Protein AF-A0A455UMH4-F1 (afdb_monomer_lite)

Foldseek 3Di:
DVCVCPPCVNQVVLCVVLVHGADAPEEEEDEDEPPDDDADDDDDPVLCCCLPVVPPDPQEEEDEDEPDDADPPRRHDDDDPPCSVDDDHDPDPRDPDDDPDDDDDHGHYHYYYYYYDD

pLDDT: mean 77.14, std 18.51, range [36.0, 95.5]

Structure (mmCIF, N/CA/C/O backbone):
data_AF-A0A455UMH4-F1
#
_entry.id   AF-A0A455UMH4-F1
#
loop_
_atom_site.group_PDB
_atom_site.id
_atom_site.type_symbol
_atom_site.label_atom_id
_atom_site.label_alt_id
_atom_site.label_comp_id
_atom_site.label_asym_id
_atom_site.label_entity_id
_atom_site.label_seq_id
_atom_site.pdbx_PDB_ins_code
_atom_site.Cartn_x
_atom_site.Cartn_y
_atom_site.Cartn_z
_atom_site.occupancy
_atom_site.B_iso_or_equiv
_atom_site.auth_seq_id
_atom_site.auth_comp_id
_atom_site.auth_asym_id
_atom_site.auth_atom_id
_atom_site.pdbx_PDB_model_num
ATOM 1 N N . MET A 1 1 ? -4.004 11.889 -8.834 1.00 63.88 1 MET A N 1
ATOM 2 C CA . MET A 1 1 ? -4.141 10.933 -7.713 1.00 63.88 1 MET A CA 1
ATOM 3 C C . MET A 1 1 ? -5.509 10.957 -7.053 1.00 63.88 1 MET A C 1
ATOM 5 O O . MET A 1 1 ? -6.051 9.878 -6.881 1.00 63.88 1 MET A O 1
ATOM 9 N N . GLY A 1 2 ? -6.102 12.126 -6.765 1.00 77.75 2 GLY A N 1
ATOM 10 C CA . GLY A 1 2 ? -7.413 12.216 -6.093 1.00 77.75 2 GLY A CA 1
ATOM 11 C C . GLY A 1 2 ? -8.501 11.301 -6.670 1.00 77.75 2 GLY A C 1
ATOM 12 O O . GLY A 1 2 ? -8.998 10.451 -5.947 1.00 77.75 2 GLY A O 1
ATOM 13 N N . LYS A 1 3 ? -8.772 11.384 -7.983 1.00 87.81 3 LYS A N 1
ATOM 14 C CA . LYS A 1 3 ? -9.791 10.547 -8.652 1.00 87.81 3 LYS A CA 1
ATOM 15 C C . LYS A 1 3 ? -9.561 9.037 -8.518 1.00 87.81 3 LYS A C 1
ATOM 17 O O . LYS A 1 3 ? -10.523 8.299 -8.402 1.00 87.81 3 LYS A O 1
ATOM 22 N N . LEU A 1 4 ? -8.304 8.586 -8.556 1.00 88.00 4 LEU A N 1
ATOM 23 C CA . LEU A 1 4 ? -7.964 7.162 -8.463 1.00 88.00 4 LEU A CA 1
ATOM 24 C C . LEU A 1 4 ? -8.127 6.640 -7.034 1.00 88.00 4 LEU A C 1
ATOM 26 O O . LEU A 1 4 ? -8.606 5.534 -6.831 1.00 88.00 4 LEU A O 1
ATOM 30 N N . ALA A 1 5 ? -7.732 7.443 -6.046 1.00 87.25 5 ALA A N 1
ATOM 31 C CA . ALA A 1 5 ? -7.876 7.082 -4.643 1.00 87.25 5 ALA A CA 1
ATOM 32 C C . ALA A 1 5 ? -9.344 7.068 -4.188 1.00 87.25 5 ALA A C 1
ATOM 34 O O . ALA A 1 5 ? -9.695 6.287 -3.312 1.00 87.25 5 ALA A O 1
ATOM 35 N N . SER A 1 6 ? -10.181 7.924 -4.781 1.00 89.88 6 SER A N 1
ATOM 36 C CA . SER A 1 6 ? -11.623 7.978 -4.533 1.00 89.88 6 SER A CA 1
ATOM 37 C C . SER A 1 6 ? -12.440 7.060 -5.446 1.00 89.88 6 SER A C 1
ATOM 39 O O . SER A 1 6 ? -13.661 7.066 -5.359 1.00 89.88 6 SER A O 1
ATOM 41 N N . ASP A 1 7 ? -11.807 6.344 -6.378 1.00 94.69 7 ASP A N 1
ATOM 42 C CA . ASP A 1 7 ? -12.513 5.411 -7.256 1.00 94.69 7 ASP A CA 1
ATOM 43 C C . ASP A 1 7 ? -13.064 4.260 -6.408 1.00 94.69 7 ASP A C 1
ATOM 45 O O . ASP A 1 7 ? -12.319 3.670 -5.623 1.00 94.69 7 ASP A O 1
ATOM 49 N N . GLU A 1 8 ? -14.347 3.921 -6.549 1.00 94.31 8 GLU A N 1
ATOM 50 C CA . GLU A 1 8 ? -14.994 2.903 -5.706 1.00 94.31 8 GLU A CA 1
ATOM 51 C C . GLU A 1 8 ? -14.341 1.518 -5.832 1.00 94.31 8 GLU A C 1
ATOM 53 O O . GLU A 1 8 ? -14.388 0.736 -4.886 1.00 94.31 8 GLU A O 1
ATOM 58 N N . ARG A 1 9 ? -13.631 1.223 -6.930 1.00 93.88 9 ARG A N 1
ATOM 59 C CA . ARG A 1 9 ? -12.851 -0.023 -7.046 1.00 93.88 9 ARG A CA 1
ATOM 60 C C . ARG A 1 9 ? -11.699 -0.088 -6.041 1.00 93.88 9 ARG A C 1
ATOM 62 O O . ARG A 1 9 ? -11.293 -1.175 -5.647 1.00 93.88 9 ARG A O 1
ATOM 69 N N . VAL A 1 10 ? -11.173 1.064 -5.627 1.00 92.25 10 VAL A N 1
ATOM 70 C CA . VAL A 1 10 ? -10.104 1.184 -4.628 1.00 92.25 10 VAL A CA 1
ATOM 71 C C . VAL A 1 10 ? -10.696 1.504 -3.256 1.00 92.25 10 VAL A C 1
ATOM 73 O O . VAL A 1 10 ? -10.462 0.774 -2.292 1.00 92.25 10 VAL A O 1
ATOM 76 N N . ALA A 1 11 ? -11.485 2.576 -3.165 1.00 91.88 11 ALA A N 1
ATOM 77 C CA . ALA A 1 11 ? -12.069 3.049 -1.916 1.00 91.88 11 ALA A CA 1
ATOM 78 C C . ALA A 1 11 ? -13.064 2.041 -1.326 1.00 91.88 11 ALA A C 1
ATOM 80 O O . ALA A 1 11 ? -13.038 1.806 -0.121 1.00 91.88 11 ALA A O 1
ATOM 81 N N . GLY A 1 12 ? -13.881 1.387 -2.157 1.00 94.50 12 GLY A N 1
ATOM 82 C CA . GLY A 1 12 ? -14.847 0.379 -1.719 1.00 94.50 12 GLY A CA 1
ATOM 83 C C . GLY A 1 12 ? -14.178 -0.885 -1.175 1.00 94.50 12 GLY A C 1
ATOM 84 O O . GLY A 1 12 ? -14.552 -1.366 -0.106 1.00 94.50 12 GLY A O 1
ATOM 85 N N . ALA A 1 13 ? -13.123 -1.375 -1.836 1.00 94.06 13 ALA A N 1
ATOM 86 C CA . ALA A 1 13 ? -12.337 -2.509 -1.342 1.00 94.06 13 ALA A CA 1
ATOM 87 C C . ALA A 1 13 ? -11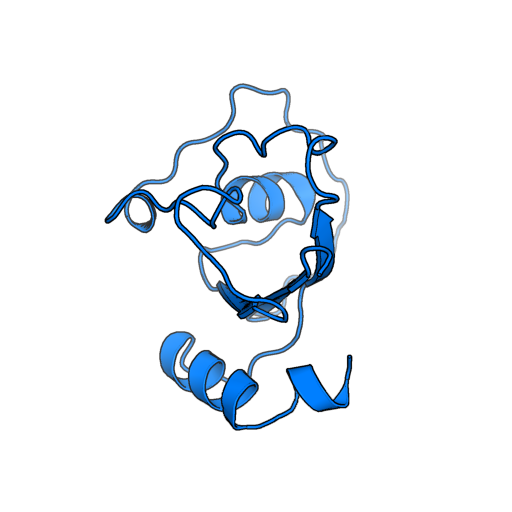.669 -2.191 0.008 1.00 94.06 13 ALA A C 1
ATOM 89 O O . ALA A 1 13 ? -11.698 -2.997 0.939 1.00 94.06 13 ALA A O 1
ATOM 90 N N . ALA A 1 14 ? -11.117 -0.983 0.150 1.00 93.06 14 ALA A N 1
ATOM 91 C CA . ALA A 1 14 ? -10.562 -0.534 1.420 1.00 93.06 14 ALA A CA 1
ATOM 92 C C . ALA A 1 14 ? -11.640 -0.398 2.508 1.00 93.06 14 ALA A C 1
ATOM 94 O O . ALA A 1 14 ? -11.419 -0.851 3.631 1.00 93.06 14 ALA A O 1
ATOM 95 N N . ARG A 1 15 ? -12.814 0.156 2.173 1.00 93.62 15 ARG A N 1
ATOM 96 C CA . ARG A 1 15 ? -13.968 0.281 3.078 1.00 93.62 15 ARG A CA 1
ATOM 97 C C . ARG A 1 15 ? -14.405 -1.086 3.604 1.00 93.62 15 ARG A C 1
ATOM 99 O O . ARG A 1 15 ? -14.646 -1.219 4.799 1.00 93.62 15 ARG A O 1
ATOM 106 N N . GLN A 1 16 ? -14.432 -2.113 2.751 1.00 94.69 16 GLN A N 1
ATOM 107 C CA . GLN A 1 16 ? -14.775 -3.481 3.149 1.00 94.69 16 GLN A CA 1
ATOM 108 C C . GLN A 1 16 ? -13.777 -4.075 4.157 1.00 94.69 16 GLN A C 1
ATOM 110 O O . GLN A 1 16 ? -14.189 -4.729 5.111 1.00 94.69 16 GLN A O 1
ATOM 115 N N . ILE A 1 17 ? -12.473 -3.845 3.967 1.00 91.81 17 ILE A N 1
ATOM 116 C CA . ILE A 1 17 ? -11.422 -4.382 4.850 1.00 91.81 17 ILE A CA 1
ATOM 117 C C . ILE A 1 17 ? -11.362 -3.612 6.176 1.00 91.81 17 ILE A C 1
ATOM 119 O O . ILE A 1 17 ? -11.194 -4.203 7.241 1.00 91.81 17 ILE A O 1
ATOM 123 N N . ILE A 1 18 ? -11.483 -2.285 6.120 1.00 90.06 18 ILE A N 1
ATOM 124 C CA . ILE A 1 18 ? -11.379 -1.401 7.288 1.00 90.06 18 ILE A CA 1
ATOM 125 C C . ILE A 1 18 ? -12.680 -1.398 8.107 1.00 90.06 18 ILE A C 1
ATOM 127 O O . ILE A 1 18 ? -12.630 -1.203 9.326 1.00 90.06 18 ILE A O 1
ATOM 131 N N . GLY A 1 19 ? -13.828 -1.606 7.459 1.00 90.12 19 GLY A N 1
ATOM 132 C CA . GLY A 1 19 ? -15.159 -1.524 8.063 1.00 90.12 19 GLY A CA 1
ATOM 133 C C . GLY A 1 19 ? -15.638 -0.090 8.316 1.00 90.12 19 GLY A C 1
ATOM 134 O O . GLY A 1 19 ? -16.413 0.129 9.245 1.00 90.12 19 GLY A O 1
ATOM 135 N N . ASP A 1 20 ? -15.123 0.898 7.577 1.00 87.31 20 ASP A N 1
ATOM 136 C CA . ASP A 1 20 ? -15.519 2.316 7.654 1.00 87.31 20 ASP A CA 1
ATOM 137 C C . ASP A 1 20 ? -15.012 3.095 6.433 1.00 87.31 20 ASP A C 1
ATOM 139 O O . ASP A 1 20 ? -14.196 2.574 5.669 1.00 87.31 20 ASP A O 1
ATOM 143 N N . ASP A 1 21 ? -15.438 4.349 6.287 1.00 88.06 21 ASP A N 1
ATOM 144 C CA . ASP A 1 21 ? -14.994 5.232 5.216 1.00 88.06 21 ASP A CA 1
ATOM 145 C C . ASP A 1 21 ? -13.494 5.561 5.318 1.00 88.06 21 ASP A C 1
ATOM 147 O O . ASP A 1 21 ? -13.036 6.162 6.301 1.00 88.06 21 ASP A O 1
ATOM 151 N N . PRO A 1 22 ? -12.699 5.180 4.302 1.00 90.06 22 PRO A N 1
ATOM 152 C CA . PRO A 1 22 ? -11.271 5.426 4.308 1.00 90.06 22 PRO A CA 1
ATOM 153 C C . PRO A 1 22 ? -10.922 6.855 3.884 1.00 90.06 22 PRO A C 1
ATOM 155 O O . PRO A 1 22 ? -11.623 7.499 3.106 1.00 90.06 22 PRO A O 1
ATOM 158 N N . TYR A 1 23 ? -9.735 7.304 4.283 1.00 89.06 23 TYR A N 1
ATOM 159 C CA . TYR A 1 23 ? -9.028 8.392 3.606 1.00 89.06 23 TYR A CA 1
ATOM 160 C C . TYR A 1 23 ? -7.570 8.017 3.364 1.00 89.06 23 TYR A C 1
ATOM 162 O O . TYR A 1 23 ? -7.028 7.095 3.974 1.00 89.06 23 TYR A O 1
ATOM 170 N N . VAL A 1 24 ? -6.911 8.772 2.490 1.00 90.19 24 VAL A N 1
ATOM 171 C CA . VAL A 1 24 ? -5.514 8.531 2.132 1.00 90.19 24 VAL A CA 1
ATOM 172 C C . VAL A 1 24 ? -4.576 9.095 3.203 1.00 90.19 24 VAL A C 1
ATOM 174 O O . VAL A 1 24 ? -4.470 10.309 3.359 1.00 90.19 24 VAL A O 1
ATOM 177 N N . HIS A 1 25 ? -3.865 8.219 3.910 1.00 88.88 25 HIS A N 1
ATOM 178 C CA . HIS A 1 25 ? -2.757 8.571 4.804 1.00 88.88 25 HIS A CA 1
ATOM 179 C C . HIS A 1 25 ? -1.524 9.011 4.026 1.00 88.88 25 HIS A C 1
ATOM 181 O O . HIS A 1 25 ? -0.894 10.015 4.342 1.00 88.88 25 HIS A O 1
ATOM 187 N N . GLN A 1 26 ? -1.193 8.244 2.990 1.00 88.56 26 GLN A N 1
ATOM 188 C CA . GLN A 1 26 ? -0.017 8.452 2.169 1.00 88.56 26 GLN A CA 1
ATOM 189 C C . GLN A 1 26 ? -0.285 7.956 0.751 1.00 88.56 26 GLN A C 1
ATOM 191 O O . GLN A 1 26 ? -0.959 6.947 0.549 1.00 88.56 26 GLN A O 1
ATOM 196 N N . SER A 1 27 ? 0.265 8.660 -0.239 1.00 88.12 27 SER A N 1
ATOM 197 C CA . SER A 1 27 ? 0.299 8.183 -1.620 1.00 88.12 27 SER A CA 1
ATOM 198 C C . SER A 1 27 ? 1.704 8.304 -2.192 1.00 88.12 27 SER A C 1
ATOM 200 O O . SER A 1 27 ? 2.367 9.317 -1.963 1.00 88.12 27 SER A O 1
ATOM 202 N N . ARG A 1 28 ? 2.173 7.278 -2.905 1.00 87.56 28 ARG A N 1
ATOM 203 C CA . ARG A 1 28 ? 3.510 7.246 -3.517 1.00 87.56 28 ARG A CA 1
ATOM 204 C C . ARG A 1 28 ? 3.460 6.621 -4.907 1.00 87.56 28 ARG A C 1
ATOM 206 O O . ARG A 1 28 ? 2.695 5.689 -5.142 1.00 87.56 28 ARG A O 1
ATOM 213 N N . ILE A 1 29 ? 4.312 7.113 -5.805 1.00 85.12 29 ILE A N 1
ATOM 214 C CA . ILE A 1 29 ? 4.645 6.449 -7.070 1.00 85.12 29 ILE A CA 1
ATOM 215 C C . ILE A 1 29 ? 6.062 5.904 -6.926 1.00 85.12 29 ILE A C 1
ATOM 217 O O . ILE A 1 29 ? 7.010 6.666 -6.761 1.00 85.12 29 ILE A O 1
ATOM 221 N N . ASN A 1 30 ? 6.201 4.586 -6.984 1.00 83.31 30 ASN A N 1
ATOM 222 C CA . ASN A 1 30 ? 7.481 3.902 -6.970 1.00 83.31 30 ASN A CA 1
ATOM 223 C C . ASN A 1 30 ? 7.906 3.644 -8.413 1.00 83.31 30 ASN A C 1
ATOM 225 O O . ASN A 1 30 ? 7.337 2.780 -9.086 1.00 83.31 30 ASN A O 1
ATOM 229 N N . TYR A 1 31 ? 8.900 4.401 -8.864 1.00 77.62 31 TYR A N 1
ATOM 230 C CA . TYR A 1 31 ? 9.567 4.178 -10.137 1.00 77.62 31 TYR A CA 1
ATOM 231 C C . TYR A 1 31 ? 10.836 3.359 -9.899 1.00 77.62 31 TYR A C 1
ATOM 233 O O . TYR A 1 31 ? 11.728 3.812 -9.181 1.00 77.62 31 TYR A O 1
ATOM 241 N N . LYS A 1 32 ? 10.910 2.148 -10.462 1.00 71.62 32 LYS A N 1
ATOM 242 C CA . LYS A 1 32 ? 12.128 1.326 -10.411 1.00 71.62 32 LYS A CA 1
ATOM 243 C C . LYS A 1 32 ? 12.677 1.159 -11.830 1.00 71.62 32 LYS A C 1
ATOM 245 O O . LYS A 1 32 ? 12.135 0.336 -12.564 1.00 71.62 32 LYS A O 1
ATOM 250 N N . PRO A 1 33 ? 13.709 1.918 -12.235 1.00 67.81 33 PRO A N 1
ATOM 251 C CA . PRO A 1 33 ? 14.332 1.729 -13.538 1.00 67.81 33 PRO A CA 1
ATOM 252 C C . PRO A 1 33 ? 14.970 0.335 -13.645 1.00 67.81 33 PRO A C 1
ATOM 254 O O . PRO A 1 33 ? 15.533 -0.174 -12.670 1.00 67.81 33 PRO A O 1
ATOM 257 N N . GLY A 1 34 ? 14.890 -0.272 -14.831 1.00 66.19 34 GLY A N 1
ATOM 258 C CA . GLY A 1 34 ? 15.544 -1.542 -15.134 1.00 66.19 34 GLY A CA 1
ATOM 259 C C . GLY A 1 34 ? 17.047 -1.436 -14.884 1.00 66.19 34 GLY A C 1
ATOM 260 O O . GLY A 1 34 ? 17.651 -0.404 -15.167 1.00 66.19 34 GLY A O 1
ATOM 261 N N . PHE A 1 35 ? 17.633 -2.482 -14.300 1.00 62.03 35 PHE A N 1
ATOM 262 C CA . PHE A 1 35 ? 19.071 -2.594 -14.009 1.00 62.03 35 PHE A CA 1
ATOM 263 C C . PHE A 1 35 ? 19.672 -1.547 -13.041 1.00 62.03 35 PHE A C 1
ATOM 265 O O . PHE A 1 35 ? 20.855 -1.638 -12.729 1.00 62.03 35 PHE A O 1
ATOM 272 N N . ALA A 1 36 ? 18.885 -0.599 -12.509 1.00 61.16 36 ALA A N 1
ATOM 273 C CA . ALA A 1 36 ? 19.387 0.516 -11.687 1.00 61.16 36 ALA A CA 1
ATOM 274 C C . ALA A 1 36 ? 18.636 0.741 -10.352 1.00 61.16 36 ALA A C 1
ATOM 276 O O . ALA A 1 36 ? 18.793 1.780 -9.709 1.00 61.16 36 ALA A O 1
ATOM 277 N N . GLY A 1 37 ? 17.828 -0.217 -9.888 1.00 59.25 37 GLY A N 1
ATOM 278 C CA . GLY A 1 37 ? 17.102 -0.112 -8.616 1.00 59.25 37 GLY A CA 1
ATOM 279 C C . GLY A 1 37 ? 17.799 -0.826 -7.455 1.00 59.25 37 GLY A C 1
ATOM 280 O O . GLY A 1 37 ? 17.984 -2.040 -7.506 1.00 59.25 37 GLY A O 1
ATOM 281 N N . LYS A 1 38 ? 18.103 -0.116 -6.357 1.00 64.44 38 LYS A N 1
ATOM 282 C CA . LYS A 1 38 ? 18.363 -0.786 -5.069 1.00 64.44 38 LYS A CA 1
ATOM 283 C C . LYS A 1 38 ? 17.065 -1.436 -4.577 1.00 64.44 38 LYS A C 1
ATOM 285 O O . LYS A 1 38 ? 15.986 -0.852 -4.695 1.00 64.44 38 LYS A O 1
ATOM 290 N N . GLY A 1 39 ? 17.165 -2.654 -4.046 1.00 68.06 39 GLY A N 1
ATOM 291 C CA . GLY A 1 39 ? 16.033 -3.338 -3.423 1.00 68.06 39 GLY A CA 1
ATOM 292 C C . GLY A 1 39 ? 15.476 -2.556 -2.229 1.00 68.06 39 GLY A C 1
ATOM 293 O O . GLY A 1 39 ? 16.171 -1.740 -1.624 1.00 68.06 39 GLY A O 1
ATOM 294 N N . PHE A 1 40 ? 14.217 -2.817 -1.881 1.00 81.25 40 PHE A N 1
ATOM 295 C CA . PHE A 1 40 ? 13.654 -2.366 -0.610 1.00 81.25 40 PHE A CA 1
ATOM 296 C C . PHE A 1 40 ? 13.938 -3.436 0.443 1.00 81.25 40 PHE A C 1
ATOM 298 O O . PHE A 1 40 ? 13.607 -4.601 0.227 1.00 81.25 40 PHE A O 1
ATOM 305 N N . ASN A 1 41 ? 14.539 -3.044 1.567 1.00 86.44 41 ASN A N 1
ATOM 306 C CA . ASN A 1 41 ? 14.713 -3.949 2.700 1.00 86.44 41 ASN A CA 1
ATOM 307 C C . ASN A 1 41 ? 13.353 -4.323 3.298 1.00 86.44 41 ASN A C 1
ATOM 309 O O . ASN A 1 41 ? 12.390 -3.557 3.203 1.00 86.44 41 ASN A O 1
ATOM 313 N N . TRP A 1 42 ? 13.285 -5.489 3.939 1.00 90.50 42 TRP A N 1
ATOM 314 C CA . TRP A 1 42 ? 12.106 -5.910 4.689 1.00 90.50 42 TRP A CA 1
ATOM 315 C C . TRP A 1 42 ? 11.754 -4.880 5.763 1.00 90.50 42 TRP A C 1
ATOM 317 O O . TRP A 1 42 ? 12.613 -4.462 6.536 1.00 90.50 42 TRP A O 1
ATOM 327 N N . HIS A 1 43 ? 10.489 -4.480 5.805 1.00 92.00 43 HIS A N 1
ATOM 328 C CA . HIS A 1 43 ? 9.946 -3.574 6.810 1.00 92.00 43 HIS A CA 1
ATOM 329 C C . HIS A 1 43 ? 8.450 -3.838 6.989 1.00 92.00 43 HIS A C 1
ATOM 331 O O . HIS A 1 43 ? 7.817 -4.506 6.168 1.00 92.00 43 HIS A O 1
ATOM 337 N N . SER A 1 44 ? 7.899 -3.308 8.078 1.00 92.38 44 SER A N 1
ATOM 338 C CA . SER A 1 44 ? 6.461 -3.179 8.285 1.00 92.38 44 SER A CA 1
ATOM 339 C C . SER A 1 44 ? 6.105 -1.705 8.180 1.00 92.38 44 SER A C 1
ATOM 341 O O . SER A 1 44 ? 6.602 -0.908 8.974 1.00 92.38 44 SER A O 1
ATOM 343 N N . ASP A 1 45 ? 5.228 -1.347 7.243 1.00 92.38 45 ASP A N 1
ATOM 344 C CA . ASP A 1 45 ? 4.743 0.031 7.099 1.00 92.38 45 ASP A CA 1
ATOM 345 C C . ASP A 1 45 ? 4.173 0.567 8.424 1.00 92.38 45 ASP A C 1
ATOM 347 O O . ASP A 1 45 ? 4.463 1.691 8.831 1.00 92.38 45 ASP A O 1
ATOM 351 N N . PHE A 1 46 ? 3.410 -0.269 9.143 1.00 91.81 46 PHE A N 1
ATOM 352 C CA . PHE A 1 46 ? 2.811 0.117 10.418 1.00 91.81 46 PHE A CA 1
ATOM 353 C C . PHE A 1 46 ? 3.851 0.443 11.490 1.00 91.81 46 PHE A C 1
ATOM 355 O O . PHE A 1 46 ? 3.593 1.302 12.323 1.00 91.81 46 PHE A O 1
ATOM 362 N N . GLU A 1 47 ? 5.007 -0.223 11.498 1.00 91.81 47 GLU A N 1
ATOM 363 C CA . GLU A 1 47 ? 6.046 0.068 12.488 1.00 91.81 47 GLU A CA 1
ATOM 364 C C . GLU A 1 47 ? 6.534 1.510 12.343 1.00 91.81 47 GLU A C 1
ATOM 366 O O . GLU A 1 47 ? 6.519 2.260 13.321 1.00 91.81 47 GLU A O 1
ATOM 371 N N . THR A 1 48 ? 6.817 1.926 11.107 1.00 88.38 48 THR A N 1
ATOM 372 C CA . THR A 1 48 ? 7.198 3.303 10.792 1.00 88.38 48 THR A CA 1
ATOM 373 C C . THR A 1 48 ? 6.053 4.273 11.078 1.00 88.38 48 THR A C 1
ATOM 375 O O . THR A 1 48 ? 6.259 5.248 11.792 1.00 88.38 48 THR A O 1
ATOM 378 N N . TRP A 1 49 ? 4.824 3.999 10.626 1.00 90.19 49 TRP A N 1
ATOM 379 C CA . TRP A 1 49 ? 3.684 4.891 10.888 1.00 90.19 49 TRP A CA 1
ATOM 380 C C . TRP A 1 49 ? 3.360 5.021 12.381 1.00 90.19 49 TRP A C 1
ATOM 382 O O . TRP A 1 49 ? 2.946 6.079 12.852 1.00 90.19 49 TRP A O 1
ATOM 392 N N . HIS A 1 50 ? 3.542 3.959 13.161 1.00 88.19 50 HIS A N 1
ATOM 393 C CA . HIS A 1 50 ? 3.343 3.995 14.605 1.00 88.19 50 HIS A CA 1
ATOM 394 C C . HIS A 1 50 ? 4.438 4.812 15.295 1.00 88.19 50 HIS A C 1
ATOM 396 O O . HIS A 1 50 ? 4.136 5.683 16.113 1.00 88.19 50 HIS A O 1
ATOM 402 N N . ALA A 1 51 ? 5.703 4.541 14.963 1.00 86.81 51 ALA A N 1
ATOM 403 C CA . ALA A 1 51 ? 6.853 5.163 15.605 1.00 86.81 51 ALA A CA 1
ATOM 404 C C . ALA A 1 51 ? 7.068 6.626 15.182 1.00 86.81 51 ALA A C 1
ATOM 406 O O . ALA A 1 51 ? 7.464 7.441 16.018 1.00 86.81 51 ALA A O 1
ATOM 407 N N . GLU A 1 52 ? 6.816 6.954 13.913 1.00 87.69 52 GLU A N 1
ATOM 408 C CA . GLU A 1 52 ? 7.131 8.251 13.300 1.00 87.69 52 GLU A CA 1
ATOM 409 C C . GLU A 1 52 ? 5.904 9.134 13.032 1.00 87.69 52 GLU A C 1
ATOM 411 O O . GLU A 1 52 ? 6.027 10.355 13.071 1.00 87.69 52 GLU A O 1
ATOM 416 N N . ASP A 1 53 ? 4.717 8.561 12.818 1.00 86.38 53 ASP A N 1
ATOM 417 C CA . ASP A 1 53 ? 3.495 9.336 12.535 1.00 86.38 53 ASP A CA 1
ATOM 418 C C . ASP A 1 53 ? 2.466 9.270 13.681 1.00 86.38 53 ASP A C 1
ATOM 420 O O . ASP A 1 53 ? 1.442 9.958 13.662 1.00 86.38 53 ASP A O 1
ATOM 424 N N . GLY A 1 54 ? 2.729 8.454 14.709 1.00 87.00 54 GLY A N 1
ATOM 425 C CA . GLY A 1 54 ? 1.836 8.265 15.853 1.00 87.00 54 GLY A CA 1
ATOM 426 C C . GLY A 1 54 ? 0.564 7.478 15.523 1.00 87.00 54 GLY A C 1
ATOM 427 O O . GLY A 1 54 ? -0.444 7.625 16.220 1.00 87.00 54 GLY A O 1
ATOM 428 N N . MET A 1 55 ? 0.578 6.651 14.470 1.00 88.88 55 MET A N 1
ATOM 429 C CA . MET A 1 55 ? -0.555 5.796 14.113 1.00 88.88 55 MET A CA 1
ATOM 430 C C . MET A 1 55 ? -0.855 4.821 15.266 1.00 88.88 55 MET A C 1
ATOM 432 O O . MET A 1 55 ? -0.034 3.964 15.574 1.00 88.88 55 MET A O 1
ATOM 436 N N . PRO A 1 56 ? -2.023 4.896 15.924 1.00 88.38 56 PRO A N 1
ATOM 437 C CA . PRO A 1 56 ? -2.228 4.248 17.222 1.00 88.38 56 PRO A CA 1
ATOM 438 C C . PRO A 1 56 ? -2.457 2.733 17.140 1.00 88.38 56 PRO A C 1
ATOM 440 O O . PRO A 1 56 ? -2.269 2.036 18.132 1.00 88.38 56 PRO A O 1
ATOM 443 N N . ALA A 1 57 ? -2.916 2.227 15.994 1.00 89.31 57 ALA A N 1
ATOM 444 C CA . ALA A 1 57 ? -3.323 0.838 15.817 1.00 89.31 57 ALA A CA 1
ATOM 445 C C . ALA A 1 57 ? -3.159 0.401 14.356 1.00 89.31 57 ALA A C 1
ATOM 447 O O . ALA A 1 57 ? -3.234 1.241 13.457 1.00 89.31 57 ALA A O 1
ATOM 448 N N . MET A 1 58 ? -2.996 -0.910 14.135 1.00 91.75 58 MET A N 1
ATOM 449 C CA . MET A 1 58 ? -2.926 -1.558 12.815 1.00 91.75 58 MET A CA 1
ATOM 450 C C . MET A 1 58 ? -4.289 -1.538 12.107 1.00 91.75 58 MET A C 1
ATOM 452 O O . MET A 1 58 ? -4.897 -2.574 11.855 1.00 91.75 58 MET A O 1
ATOM 456 N N . HIS A 1 59 ? -4.802 -0.341 11.826 1.00 91.06 59 HIS A N 1
ATOM 457 C CA . HIS A 1 59 ? -6.093 -0.118 11.177 1.00 91.06 59 HIS A CA 1
ATOM 458 C C . HIS A 1 59 ? -5.910 0.693 9.895 1.00 91.06 59 HIS A C 1
ATOM 460 O O . HIS A 1 59 ? -6.460 1.783 9.718 1.00 91.06 59 HIS A O 1
ATOM 466 N N . ALA A 1 60 ? -5.054 0.149 9.032 1.00 91.56 60 ALA A N 1
ATOM 467 C CA . ALA A 1 60 ? -4.738 0.690 7.726 1.00 91.56 60 ALA A CA 1
ATOM 468 C C . ALA A 1 60 ? -4.530 -0.434 6.707 1.00 91.56 60 ALA A C 1
ATOM 470 O O . ALA A 1 60 ? -4.097 -1.528 7.068 1.00 91.56 60 ALA A O 1
ATOM 471 N N . VAL A 1 61 ? -4.805 -0.151 5.433 1.00 93.00 61 VAL A N 1
ATOM 472 C CA . VAL A 1 61 ? -4.496 -1.053 4.315 1.00 93.00 61 VAL A CA 1
ATOM 473 C C . VAL A 1 61 ? -3.693 -0.318 3.245 1.00 93.00 61 VAL A C 1
ATOM 475 O O . VAL A 1 61 ? -3.954 0.853 2.958 1.00 93.00 61 VAL A O 1
ATOM 478 N N . SER A 1 62 ? -2.718 -1.009 2.655 1.00 92.38 62 SER A N 1
ATOM 479 C CA . SER A 1 62 ? -1.945 -0.523 1.511 1.00 92.38 62 SER A CA 1
ATOM 480 C C . SER A 1 62 ? -2.512 -1.107 0.216 1.00 92.38 62 SER A C 1
ATOM 482 O O . SER A 1 62 ? -2.588 -2.324 0.064 1.00 92.38 62 SER A O 1
ATOM 484 N N . ALA A 1 63 ? -2.881 -0.254 -0.738 1.00 91.25 63 ALA A N 1
ATOM 485 C CA . ALA A 1 63 ? -3.282 -0.650 -2.085 1.00 91.25 63 ALA A CA 1
ATOM 486 C C . ALA A 1 63 ? -2.116 -0.417 -3.051 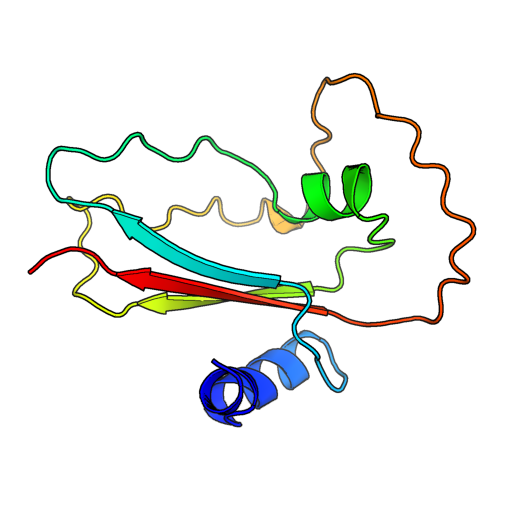1.00 91.25 63 ALA A C 1
ATOM 488 O O . ALA A 1 63 ? -1.676 0.723 -3.219 1.00 91.25 63 ALA A O 1
ATOM 489 N N . SER A 1 64 ? -1.615 -1.480 -3.693 1.00 90.19 64 SER A N 1
ATOM 490 C CA . SER A 1 64 ? -0.585 -1.350 -4.726 1.00 90.19 64 SER A CA 1
ATOM 491 C C . SER A 1 64 ? -1.160 -1.573 -6.115 1.00 90.19 64 SER A C 1
ATOM 493 O O . SER A 1 64 ? -1.571 -2.682 -6.439 1.00 90.19 64 SER A O 1
ATOM 495 N N . LEU A 1 65 ? -1.191 -0.51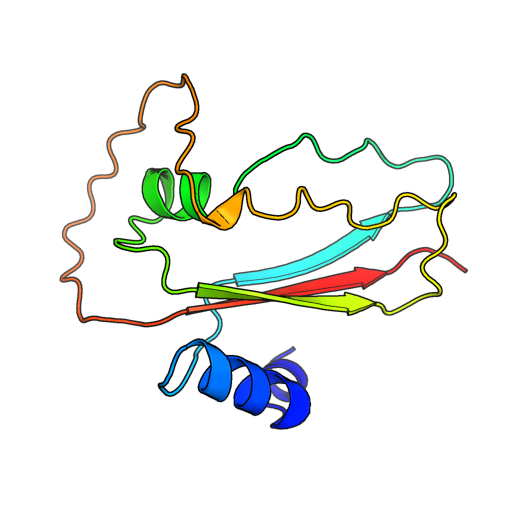6 -6.931 1.00 88.69 65 LEU A N 1
ATOM 496 C CA . LEU A 1 65 ? -1.625 -0.619 -8.324 1.00 88.69 65 LEU A CA 1
ATOM 497 C C . LEU A 1 65 ? -0.394 -0.691 -9.217 1.00 88.69 65 LEU A C 1
ATOM 499 O O . LEU A 1 65 ? 0.481 0.182 -9.193 1.00 88.69 65 LEU A O 1
ATOM 503 N N . ILE A 1 66 ? -0.343 -1.773 -9.974 1.00 88.75 66 ILE A N 1
ATOM 504 C CA . ILE A 1 66 ? 0.746 -2.123 -10.866 1.00 88.75 66 ILE A CA 1
ATOM 505 C C . ILE A 1 66 ? 0.461 -1.453 -12.214 1.00 88.75 66 ILE A C 1
ATOM 507 O O . ILE A 1 66 ? -0.575 -1.698 -12.822 1.00 88.75 66 ILE A O 1
ATOM 511 N N . LEU A 1 67 ? 1.350 -0.558 -12.644 1.00 86.31 67 LEU A N 1
ATOM 512 C CA . LEU A 1 67 ? 1.202 0.234 -13.873 1.00 86.31 67 LEU A CA 1
ATOM 513 C C . LEU A 1 67 ? 1.959 -0.361 -15.069 1.00 86.31 67 LEU A C 1
ATOM 515 O O . LEU A 1 67 ? 1.901 0.197 -16.159 1.00 86.31 67 LEU A O 1
ATOM 519 N N . THR A 1 68 ? 2.688 -1.451 -14.847 1.00 83.31 68 THR A N 1
ATOM 520 C CA . THR A 1 68 ? 3.513 -2.177 -15.823 1.00 83.31 68 THR A CA 1
ATOM 521 C C . THR A 1 68 ? 3.577 -3.638 -15.440 1.00 83.31 68 THR A C 1
ATOM 523 O O . THR A 1 68 ? 3.521 -3.930 -14.248 1.00 83.31 68 THR A O 1
ATOM 526 N N . ASP A 1 69 ? 3.800 -4.531 -16.396 1.00 82.88 69 ASP A N 1
ATOM 527 C CA . ASP A 1 69 ? 3.842 -5.965 -16.124 1.00 82.88 69 ASP A CA 1
ATOM 528 C C . ASP A 1 69 ? 4.807 -6.311 -14.981 1.00 82.88 69 ASP A C 1
ATOM 530 O O . ASP A 1 69 ? 5.973 -5.906 -14.940 1.00 82.88 69 ASP A O 1
ATOM 534 N N . ASN A 1 70 ? 4.274 -7.014 -13.986 1.00 82.69 70 ASN A N 1
ATOM 535 C CA . ASN A 1 70 ? 4.993 -7.401 -12.782 1.00 82.69 70 ASN A CA 1
ATOM 536 C C . ASN A 1 70 ? 5.357 -8.877 -12.907 1.00 82.69 70 ASN A C 1
ATOM 538 O O . ASN A 1 70 ? 4.487 -9.743 -12.827 1.00 82.69 70 ASN A O 1
ATOM 542 N N . HIS A 1 71 ? 6.645 -9.140 -13.106 1.00 82.06 71 HIS A N 1
ATOM 543 C CA . HIS A 1 71 ? 7.199 -10.471 -13.302 1.00 82.06 71 HIS A CA 1
ATOM 544 C C . HIS A 1 71 ? 8.095 -10.849 -12.122 1.00 82.06 71 HIS A C 1
ATOM 546 O O . HIS A 1 71 ? 8.566 -10.001 -11.368 1.00 82.06 71 HIS A O 1
ATOM 552 N N . GLU A 1 72 ? 8.393 -12.135 -11.975 1.00 81.38 72 GLU A N 1
ATOM 553 C CA . GLU A 1 72 ? 9.246 -12.634 -10.889 1.00 81.38 72 GLU A CA 1
ATOM 554 C C . GLU A 1 72 ? 10.672 -12.055 -10.938 1.00 81.38 72 GLU A C 1
ATOM 556 O O . GLU A 1 72 ? 11.307 -11.851 -9.905 1.00 81.38 72 GLU A O 1
ATOM 561 N N . PHE A 1 73 ? 11.154 -11.713 -12.135 1.00 77.56 73 PHE A N 1
ATOM 562 C CA . PHE A 1 73 ? 12.516 -11.237 -12.381 1.00 77.56 73 PHE A CA 1
ATOM 563 C C . PHE A 1 73 ? 12.685 -9.709 -12.322 1.00 77.56 73 PHE A C 1
ATOM 565 O O . PHE A 1 73 ? 13.817 -9.231 -12.333 1.00 77.56 73 PHE A O 1
ATOM 572 N N . ASN A 1 74 ? 11.606 -8.917 -12.241 1.00 81.19 74 ASN A N 1
ATOM 573 C CA . ASN A 1 74 ? 11.688 -7.444 -12.270 1.00 81.19 74 ASN A CA 1
ATOM 574 C C . ASN A 1 74 ? 11.490 -6.777 -10.894 1.00 81.19 74 ASN A C 1
ATOM 576 O O . ASN A 1 74 ? 11.156 -5.595 -10.778 1.00 81.19 74 ASN A O 1
ATOM 580 N N . GLY A 1 75 ? 11.781 -7.530 -9.829 1.00 79.44 75 GLY A N 1
ATOM 581 C CA . GLY A 1 75 ? 11.743 -7.059 -8.447 1.00 79.44 75 GLY A CA 1
ATOM 582 C C . GLY A 1 75 ? 10.317 -6.820 -7.940 1.00 79.44 75 GLY A C 1
ATOM 583 O O . GLY A 1 75 ? 10.019 -5.683 -7.514 1.00 79.44 75 GLY A O 1
ATOM 584 N N . PRO A 1 76 ? 9.458 -7.864 -7.960 1.00 84.00 76 PRO A N 1
ATOM 585 C CA . PRO A 1 76 ? 8.062 -7.762 -7.562 1.00 84.00 76 PRO A CA 1
ATOM 586 C C . PRO A 1 76 ? 7.925 -7.379 -6.084 1.00 84.00 76 PRO A C 1
ATOM 588 O O . PRO A 1 76 ? 8.880 -7.407 -5.302 1.00 84.00 76 PRO A O 1
ATOM 591 N N . LEU A 1 77 ? 6.715 -6.979 -5.677 1.00 88.00 77 LEU A N 1
ATOM 592 C CA . LEU A 1 77 ? 6.424 -6.892 -4.246 1.00 88.00 77 LEU A CA 1
ATOM 593 C C . LEU A 1 77 ? 6.483 -8.297 -3.641 1.00 88.00 77 LEU A C 1
ATOM 595 O O . LEU A 1 77 ? 5.724 -9.165 -4.055 1.00 88.00 77 LEU A O 1
ATOM 599 N N . MET A 1 78 ? 7.332 -8.481 -2.638 1.00 91.12 78 MET A N 1
ATOM 600 C CA . MET A 1 78 ? 7.394 -9.708 -1.851 1.00 91.12 78 MET A CA 1
ATOM 601 C C . MET A 1 78 ? 6.696 -9.476 -0.510 1.00 91.12 78 MET A C 1
ATOM 603 O O . MET A 1 78 ? 6.873 -8.428 0.113 1.00 91.12 78 MET A O 1
ATOM 607 N N . LEU A 1 79 ? 5.906 -10.452 -0.069 1.00 92.94 79 LEU A N 1
ATOM 608 C CA . LEU A 1 79 ? 5.186 -10.432 1.204 1.00 92.94 79 LEU A CA 1
ATOM 609 C C . LEU A 1 79 ? 5.498 -11.721 1.968 1.00 92.94 79 LEU A C 1
ATOM 611 O O . LEU A 1 79 ? 5.645 -12.776 1.357 1.00 92.94 79 LEU A O 1
ATOM 615 N N . ILE A 1 80 ? 5.558 -11.645 3.298 1.00 94.25 80 ILE A N 1
ATOM 616 C CA . ILE A 1 80 ? 5.666 -12.824 4.170 1.00 94.25 80 ILE A CA 1
ATOM 617 C C . ILE A 1 80 ? 4.256 -13.152 4.684 1.00 94.25 80 ILE A C 1
ATOM 619 O O . ILE A 1 80 ? 3.722 -12.383 5.490 1.00 94.25 80 ILE A O 1
ATOM 623 N N . PRO A 1 81 ? 3.615 -14.252 4.249 1.00 95.50 81 PRO A N 1
ATOM 624 C CA . PRO A 1 81 ? 2.274 -14.599 4.708 1.00 95.50 81 PRO A CA 1
ATOM 625 C C . PRO A 1 81 ? 2.202 -14.728 6.235 1.00 95.50 81 PRO A C 1
ATOM 627 O O . P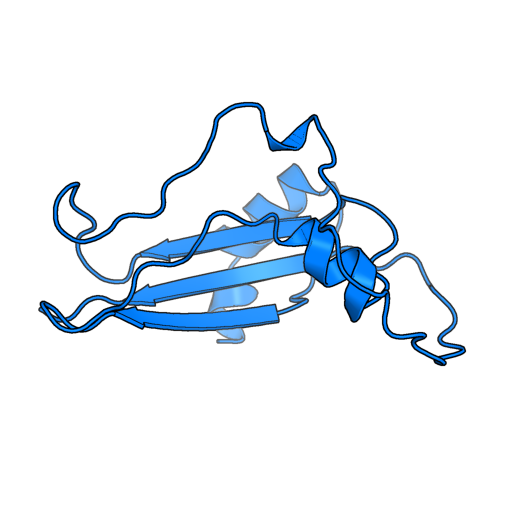RO A 1 81 ? 3.079 -15.301 6.875 1.00 95.50 81 PRO A O 1
ATOM 630 N N . GLY A 1 82 ? 1.149 -14.171 6.837 1.00 94.19 82 GLY A N 1
ATOM 631 C CA . GLY A 1 82 ? 0.929 -14.217 8.287 1.00 94.19 82 GLY A CA 1
ATOM 632 C C . GLY A 1 82 ? 1.778 -13.253 9.128 1.00 94.19 82 GLY A C 1
ATOM 633 O O . GLY A 1 82 ? 1.484 -13.104 10.314 1.00 94.19 82 GLY A O 1
ATOM 634 N N . SER A 1 83 ? 2.761 -12.549 8.550 1.00 94.00 83 SER A N 1
ATOM 635 C CA . SER A 1 83 ? 3.597 -11.590 9.295 1.00 94.00 83 SER A CA 1
ATOM 636 C C . SER A 1 83 ? 2.786 -10.455 9.930 1.00 94.00 83 SER A C 1
ATOM 638 O O . SER A 1 83 ? 3.100 -10.037 11.038 1.00 94.00 83 SER A O 1
ATOM 640 N N . HIS A 1 84 ? 1.675 -10.044 9.308 1.00 94.06 84 HIS A N 1
ATOM 641 C CA . HIS A 1 84 ? 0.741 -9.031 9.826 1.00 94.06 84 HIS A CA 1
ATOM 642 C C . HIS A 1 84 ? 0.132 -9.367 11.202 1.00 94.06 84 HIS A C 1
ATOM 644 O O . HIS A 1 84 ? -0.422 -8.491 11.856 1.00 94.06 84 HIS A O 1
ATOM 650 N N . LYS A 1 85 ? 0.217 -10.627 11.655 1.00 92.25 85 LYS A N 1
ATOM 651 C CA . LYS A 1 85 ? -0.264 -11.060 12.979 1.00 92.25 85 LYS A CA 1
ATOM 652 C C . LYS A 1 85 ? 0.748 -10.810 14.100 1.00 92.25 85 LYS A C 1
ATOM 654 O O . LYS A 1 85 ? 0.424 -11.030 15.264 1.00 92.25 85 LYS A O 1
ATOM 659 N N . LYS A 1 86 ? 1.978 -10.409 13.768 1.00 91.56 86 LYS A N 1
ATOM 660 C CA . LYS A 1 86 ? 3.062 -10.180 14.726 1.00 91.56 86 LYS A CA 1
ATOM 661 C C . LYS A 1 86 ? 3.652 -8.791 14.522 1.00 91.56 86 LYS A C 1
ATOM 663 O O . LYS A 1 86 ? 4.085 -8.443 13.430 1.00 91.56 86 LYS A O 1
ATOM 668 N N . PHE A 1 87 ? 3.714 -8.018 15.598 1.00 91.00 87 PHE A N 1
ATOM 669 C CA . PHE A 1 87 ? 4.423 -6.745 15.602 1.00 91.00 87 PHE A CA 1
ATOM 670 C C . PHE A 1 87 ? 5.912 -6.981 15.882 1.00 91.00 87 PHE A C 1
ATOM 672 O O . PHE A 1 87 ? 6.258 -7.594 16.893 1.00 91.00 87 PHE A O 1
ATOM 679 N N . VAL A 1 88 ? 6.782 -6.502 14.991 1.00 88.62 88 VAL A N 1
ATOM 680 C CA . VAL A 1 88 ? 8.244 -6.576 15.131 1.00 88.62 88 VAL A CA 1
ATOM 681 C C . VAL A 1 88 ? 8.783 -5.144 15.193 1.00 88.62 88 VAL A C 1
ATOM 683 O O . VAL A 1 88 ? 8.844 -4.498 14.149 1.00 88.62 88 VAL A O 1
ATOM 686 N N . PRO A 1 89 ? 9.123 -4.617 16.383 1.00 83.00 89 PRO A N 1
ATOM 687 C CA . PRO A 1 89 ? 9.668 -3.267 16.504 1.00 83.00 89 PRO A CA 1
ATOM 688 C C . PRO A 1 89 ? 11.088 -3.193 15.934 1.00 83.00 89 PRO A C 1
ATOM 690 O O . PRO A 1 89 ? 11.886 -4.113 16.136 1.00 83.00 89 PRO A O 1
ATOM 693 N N . CYS A 1 90 ? 11.438 -2.081 15.285 1.00 78.50 90 CYS A N 1
ATOM 694 C CA . CYS A 1 90 ? 12.816 -1.842 14.874 1.00 78.50 90 CYS A CA 1
ATOM 695 C C . CYS A 1 90 ? 13.680 -1.480 16.093 1.00 78.50 90 CYS A C 1
ATOM 697 O O . CYS A 1 90 ? 13.300 -0.678 16.951 1.00 78.50 90 CYS A O 1
ATOM 699 N N . LEU A 1 91 ? 14.886 -2.049 16.162 1.00 66.44 91 LEU A N 1
ATOM 700 C CA . LEU A 1 91 ? 15.894 -1.705 17.168 1.00 66.44 91 LEU A CA 1
ATOM 701 C C . LEU A 1 91 ? 16.526 -0.349 16.806 1.00 66.44 91 LEU A C 1
ATOM 703 O O . LEU A 1 91 ? 17.608 -0.279 16.234 1.00 66.44 91 LEU A O 1
ATOM 707 N N . GLY A 1 92 ? 15.824 0.745 17.101 1.00 61.47 92 GLY A N 1
ATOM 708 C CA . GLY A 1 92 ? 16.277 2.113 16.846 1.00 61.47 92 GLY A CA 1
ATOM 709 C C . GLY A 1 92 ? 15.818 3.079 17.938 1.00 61.47 92 GLY A C 1
ATOM 710 O O . GLY A 1 92 ? 14.793 2.872 18.589 1.00 61.47 92 GLY A O 1
ATOM 711 N N . LYS A 1 93 ? 16.583 4.154 18.182 1.00 49.72 93 LYS A N 1
ATOM 712 C CA . LYS A 1 93 ? 16.163 5.217 19.110 1.00 49.72 93 LYS A CA 1
ATOM 713 C C . LYS A 1 93 ? 14.863 5.839 18.592 1.00 49.72 93 LYS A C 1
ATOM 715 O O . LYS A 1 93 ? 14.882 6.535 17.582 1.00 49.72 93 LYS A O 1
ATOM 720 N N . ARG A 1 94 ? 13.761 5.654 19.326 1.00 49.16 94 ARG A N 1
ATOM 721 C CA . ARG A 1 94 ? 12.524 6.426 19.130 1.00 49.16 94 ARG A CA 1
ATOM 722 C C . ARG A 1 94 ? 12.867 7.917 19.137 1.00 49.16 94 ARG A C 1
ATOM 724 O O . ARG A 1 94 ? 13.299 8.442 20.167 1.00 49.16 94 ARG A O 1
ATOM 731 N N . ARG A 1 95 ? 12.667 8.616 18.017 1.00 49.94 95 ARG A N 1
ATOM 732 C CA . ARG A 1 95 ? 12.625 10.084 18.031 1.00 49.94 95 ARG A CA 1
ATOM 733 C C . ARG A 1 95 ? 11.406 10.479 18.862 1.00 49.94 95 ARG A C 1
ATOM 735 O O . ARG A 1 95 ? 10.290 10.089 18.541 1.00 49.94 95 ARG A O 1
ATOM 742 N N . LYS A 1 96 ? 11.610 11.217 19.960 1.00 40.22 96 LYS A N 1
ATOM 743 C CA . LYS A 1 96 ? 10.502 11.790 20.737 1.00 40.22 96 LYS A CA 1
ATOM 744 C C . LYS A 1 96 ? 9.767 12.788 19.845 1.00 40.22 96 LYS A C 1
ATOM 746 O O . LYS A 1 96 ? 10.229 13.911 19.673 1.00 40.22 96 LYS A O 1
ATOM 751 N N . ILE A 1 97 ? 8.640 12.383 19.276 1.00 50.38 97 ILE A N 1
ATOM 752 C CA . ILE A 1 97 ? 7.741 13.306 18.591 1.00 50.38 97 ILE A CA 1
ATOM 753 C C . ILE A 1 97 ? 6.928 14.033 19.654 1.00 50.38 97 ILE A C 1
ATOM 755 O O . ILE A 1 97 ? 6.076 13.459 20.329 1.00 50.38 97 ILE A O 1
ATOM 759 N N . THR A 1 98 ? 7.212 15.319 19.832 1.00 42.94 98 THR A N 1
ATOM 760 C CA . THR A 1 98 ? 6.322 16.230 20.546 1.00 42.94 98 THR A CA 1
ATOM 761 C C . THR A 1 98 ? 5.278 16.738 19.568 1.00 42.94 98 THR A C 1
ATOM 763 O O . THR A 1 98 ? 5.503 17.710 18.849 1.00 42.94 98 THR A O 1
ATOM 766 N N . THR A 1 99 ? 4.108 16.110 19.538 1.00 41.84 99 THR A N 1
ATOM 767 C CA . THR A 1 99 ? 2.931 16.753 18.949 1.00 41.84 99 THR A CA 1
ATOM 768 C C . THR A 1 99 ? 1.709 16.431 19.793 1.00 41.84 99 THR A C 1
ATOM 770 O O . THR A 1 99 ? 1.209 15.310 19.807 1.00 41.84 99 THR A O 1
ATOM 773 N N . LYS A 1 100 ? 1.218 17.443 20.522 1.00 41.59 100 LYS A N 1
ATOM 774 C CA . LYS A 1 100 ? -0.120 17.451 21.126 1.00 41.59 100 LYS A CA 1
ATOM 775 C C . LYS A 1 100 ? -1.155 17.533 19.997 1.00 41.59 100 LYS A C 1
ATOM 777 O O . LYS A 1 100 ? -1.753 18.579 19.777 1.00 41.59 100 LYS A O 1
ATOM 782 N N . ALA A 1 101 ? -1.351 16.448 19.256 1.00 40.22 101 ALA A N 1
ATOM 783 C CA . ALA A 1 101 ? -2.441 16.332 18.300 1.00 40.22 101 ALA A CA 1
ATOM 784 C C . ALA A 1 101 ? -3.497 15.397 18.891 1.00 40.22 101 ALA A C 1
ATOM 786 O O . ALA A 1 101 ? -3.297 14.197 19.043 1.00 40.22 101 ALA A O 1
ATOM 787 N N . ARG A 1 102 ? -4.629 15.991 19.270 1.00 36.00 102 ARG A N 1
ATOM 788 C CA . ARG A 1 102 ? -5.841 15.326 19.752 1.00 36.00 102 ARG A CA 1
ATOM 789 C C . ARG A 1 102 ? -6.261 14.239 18.751 1.00 36.00 102 ARG A C 1
ATOM 791 O O . ARG A 1 102 ? -6.831 14.548 17.706 1.00 36.00 102 ARG A O 1
ATOM 798 N N . LEU A 1 103 ? -5.975 12.977 19.073 1.00 40.84 103 LEU A N 1
ATOM 799 C CA . LEU A 1 103 ? -6.352 11.816 18.271 1.00 40.84 103 LEU A CA 1
ATOM 800 C C . LEU A 1 103 ? -7.881 11.650 18.304 1.00 40.84 103 LEU A C 1
ATOM 802 O O . LEU A 1 103 ? -8.449 11.055 19.217 1.00 40.84 103 LEU A O 1
ATOM 806 N N . LYS A 1 104 ? -8.574 12.181 17.296 1.00 38.94 104 LYS A N 1
ATOM 807 C CA . LYS A 1 104 ? -9.853 11.590 16.887 1.00 38.94 104 LYS A CA 1
ATOM 808 C C . LYS A 1 104 ? -9.508 10.311 16.125 1.00 38.94 104 LYS A C 1
ATOM 810 O O . LYS A 1 104 ? -8.576 10.331 15.327 1.00 38.94 104 LYS A O 1
ATOM 815 N N . ARG A 1 105 ? -10.224 9.214 16.395 1.00 40.38 105 ARG A N 1
ATOM 816 C CA . ARG A 1 105 ? -10.128 7.944 15.657 1.00 40.38 105 ARG A CA 1
ATOM 817 C C . ARG A 1 105 ? -10.255 8.238 14.163 1.00 40.38 105 ARG A C 1
ATOM 819 O O . ARG A 1 105 ? -11.351 8.493 13.682 1.00 40.38 105 ARG A O 1
ATOM 826 N N . LYS A 1 106 ? -9.134 8.274 13.459 1.00 41.16 106 LYS A N 1
ATOM 827 C CA . LYS A 1 106 ? -9.086 8.401 12.008 1.00 41.16 106 LYS A CA 1
ATOM 828 C C . LYS A 1 106 ? -8.493 7.095 11.473 1.00 41.16 106 LYS A C 1
ATOM 830 O O . LYS A 1 106 ? -7.612 6.539 12.125 1.00 41.16 106 LYS A O 1
ATOM 835 N N . LYS A 1 107 ? -9.065 6.570 10.388 1.00 48.47 107 LYS A N 1
ATOM 836 C CA . LYS A 1 107 ? -8.826 5.232 9.815 1.00 48.47 107 LYS A CA 1
ATOM 837 C C . LYS A 1 107 ? -8.267 5.385 8.400 1.00 48.47 107 LYS A C 1
ATOM 839 O O . LYS A 1 107 ? -8.744 6.240 7.666 1.00 48.47 107 LYS A O 1
ATOM 844 N N . TRP A 1 108 ? -7.252 4.617 8.023 1.00 52.16 108 TRP A N 1
ATOM 845 C CA . TRP A 1 108 ? -6.263 5.081 7.042 1.00 52.16 108 TRP A CA 1
ATOM 846 C C . TRP A 1 108 ? -6.118 4.136 5.840 1.00 52.16 108 TRP A C 1
ATOM 848 O O . TRP A 1 108 ? -6.167 2.922 5.989 1.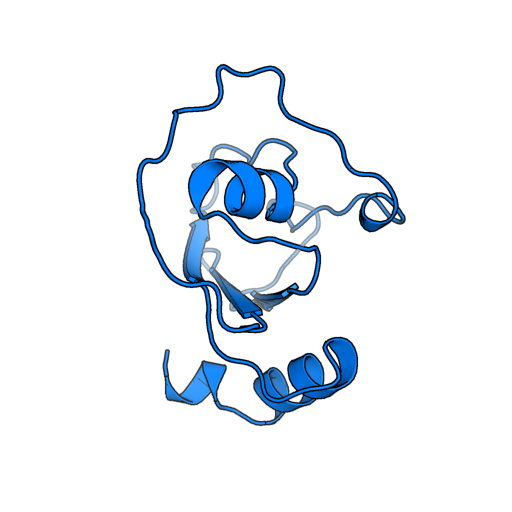00 52.16 108 TRP A O 1
ATOM 858 N N . VAL A 1 109 ? -5.848 4.675 4.652 1.00 46.06 109 VAL A N 1
ATOM 859 C CA . VAL A 1 109 ? -5.430 3.916 3.458 1.00 46.06 109 VAL A CA 1
ATOM 860 C C . VAL A 1 109 ? -4.119 4.477 2.923 1.00 46.06 109 VAL A C 1
ATOM 862 O O . VAL A 1 109 ? -3.971 5.689 2.779 1.00 46.06 109 VAL A O 1
ATOM 865 N N . CYS A 1 110 ? -3.166 3.608 2.596 1.00 56.62 110 CYS A N 1
ATOM 866 C CA . CYS A 1 110 ? -1.967 3.975 1.848 1.00 56.62 110 CYS A CA 1
ATOM 867 C C . CYS A 1 110 ? -2.126 3.548 0.384 1.00 56.62 110 CYS A C 1
ATOM 869 O O . CYS A 1 110 ? -2.505 2.413 0.104 1.00 56.62 110 CYS A O 1
ATOM 871 N N . LEU A 1 111 ? -1.837 4.437 -0.566 1.00 55.22 111 LEU A N 1
ATOM 872 C CA . LEU A 1 111 ? -1.882 4.127 -1.996 1.00 55.22 111 LEU A CA 1
ATOM 873 C C . LEU A 1 111 ? -0.465 4.128 -2.585 1.00 55.22 111 LEU A C 1
ATOM 875 O O . LEU A 1 111 ? 0.172 5.174 -2.692 1.00 55.22 111 LEU A O 1
ATOM 879 N N . ALA A 1 112 ? 0.026 2.967 -3.013 1.00 59.44 112 ALA A N 1
ATOM 880 C CA . ALA A 1 112 ? 1.363 2.800 -3.577 1.00 59.44 112 ALA A CA 1
ATO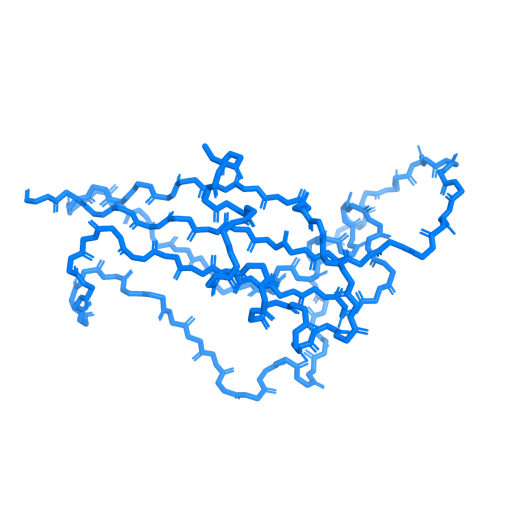M 881 C C . ALA A 1 112 ? 1.303 2.358 -5.048 1.00 59.44 112 ALA A C 1
ATOM 883 O O . ALA A 1 112 ? 1.210 1.172 -5.360 1.00 59.44 112 ALA A O 1
ATOM 884 N N . LEU A 1 113 ? 1.419 3.297 -5.982 1.00 51.22 113 LEU A N 1
ATOM 885 C CA . LEU A 1 113 ? 1.532 2.975 -7.405 1.00 51.22 113 LEU A CA 1
ATOM 886 C C . LEU A 1 113 ? 2.935 2.454 -7.717 1.00 51.22 113 LEU A C 1
ATOM 888 O O . LEU A 1 113 ? 3.919 3.047 -7.276 1.00 51.22 113 LEU A O 1
ATOM 892 N N . LYS A 1 114 ? 3.050 1.369 -8.484 1.00 52.12 114 LYS A N 1
ATOM 893 C CA . LYS A 1 114 ? 4.337 0.843 -8.962 1.00 52.12 114 LYS A CA 1
ATOM 894 C C . LYS A 1 114 ? 4.404 0.929 -10.478 1.00 52.12 114 LYS A C 1
ATOM 896 O O . LYS A 1 114 ? 3.536 0.388 -11.151 1.00 52.12 114 LYS A O 1
ATOM 901 N N . ARG A 1 115 ? 5.436 1.591 -11.004 1.00 37.72 115 ARG A N 1
ATOM 902 C CA . ARG A 1 115 ? 5.718 1.699 -12.441 1.00 37.72 115 ARG A CA 1
ATOM 903 C C . ARG A 1 115 ? 7.157 1.259 -12.703 1.00 37.72 115 ARG A C 1
ATOM 905 O O . ARG A 1 115 ? 8.087 1.868 -12.176 1.00 37.72 115 ARG A O 1
ATOM 912 N N . LEU A 1 116 ? 7.331 0.216 -13.499 1.00 44.78 116 LEU A N 1
ATOM 913 C CA . LEU A 1 116 ? 8.612 -0.178 -14.085 1.00 44.78 116 LEU A CA 1
ATOM 914 C C . LEU A 1 116 ? 8.752 0.508 -15.457 1.00 44.78 116 LEU A C 1
ATOM 916 O O . LEU A 1 116 ? 7.750 0.974 -16.002 1.00 44.78 116 LEU A O 1
ATOM 920 N N . PRO A 1 117 ? 9.956 0.686 -16.011 1.00 43.62 117 PRO A N 1
ATOM 921 C CA . PRO A 1 117 ? 10.083 1.068 -17.409 1.00 43.62 117 PRO A CA 1
ATOM 922 C C . PRO A 1 117 ? 9.678 -0.100 -18.315 1.00 43.62 117 PRO A C 1
ATOM 924 O O . PRO A 1 117 ? 9.874 -1.262 -17.957 1.00 43.62 117 PRO A O 1
ATOM 927 N N . SER A 1 118 ? 9.096 0.261 -19.459 1.00 48.06 118 SER A N 1
ATOM 928 C CA . SER A 1 118 ? 8.903 -0.591 -20.637 1.00 48.06 118 SER A CA 1
ATOM 929 C C . SER A 1 118 ? 10.233 -0.961 -21.273 1.00 48.06 118 SER A C 1
ATOM 931 O O . SER A 1 118 ? 11.070 -0.029 -21.365 1.00 48.06 118 SER A O 1
#

Secondary structure (DSSP, 8-state):
-HHHHTSHHHHHHHHHHHTS--EEEEEEEEE--TT-PPPPPP--HHHHHHHHH---SS-EEEEEEESS---TTS-PPP--TTGGGS----SS---------------EEEEEEEE---

Radius of gyration: 15.94 Å; chains: 1; bounding box: 35×32×42 Å

InterPro domains:
  IPR008775 Phytanoyl-CoA dioxygenase-like [PF05721] (5-87)

Sequence (118 aa):
MGKLASDERVAGAARQIIGDDPYVHQSRINYKPGFAGKGFNWHSDFETWHAEDGMPAMHAVSASLILTDNHEFNGPLMLIPGSHKKFVPCLGKRRKITTKARLKRKKWVCLALKRLPS

Organism: NCBI:txid115553